Protein AF-A0A0G0IT71-F1 (afdb_monomer_lite)

Radius of gyration: 14.18 Å; chains: 1; bounding box: 34×30×41 Å

Foldseek 3Di:
DVVLLCVLLVLDDPVLNVCCVVAEDEDEDDPPDPDDDDDPVNNPNHYYHYDYPVLVVDDSVSNNLVSQLSSQCVVVVPDDCPPDPDDPVSVVVSSVSSNVRSVVSVD

Structure (mmCIF, N/CA/C/O backbone):
data_AF-A0A0G0IT71-F1
#
_entry.id   AF-A0A0G0IT71-F1
#
loop_
_atom_site.group_PDB
_atom_site.id
_atom_site.type_symbol
_atom_site.label_atom_id
_atom_site.label_alt_id
_atom_site.label_comp_id
_atom_site.label_asym_id
_atom_site.label_entity_id
_atom_site.label_seq_id
_atom_site.pdbx_PDB_ins_code
_atom_site.Cartn_x
_atom_site.Cartn_y
_atom_site.Cartn_z
_atom_site.occupancy
_atom_site.B_iso_or_equiv
_atom_site.auth_seq_id
_atom_site.auth_comp_id
_atom_site.auth_asym_id
_atom_site.auth_atom_id
_atom_site.pdbx_PDB_model_num
ATOM 1 N N . MET A 1 1 ? 7.903 1.445 -11.916 1.00 87.75 1 MET A N 1
ATOM 2 C CA . MET A 1 1 ? 7.012 1.274 -10.741 1.00 87.75 1 MET A CA 1
ATOM 3 C C . MET A 1 1 ? 6.133 0.011 -10.753 1.00 87.75 1 MET A C 1
ATOM 5 O O . MET A 1 1 ? 6.258 -0.795 -9.841 1.00 87.75 1 MET A O 1
ATOM 9 N N . LYS A 1 2 ? 5.270 -0.220 -11.763 1.00 89.38 2 LYS A N 1
ATOM 10 C CA . LYS A 1 2 ? 4.292 -1.344 -11.793 1.00 89.38 2 LYS A CA 1
ATOM 11 C C . LYS A 1 2 ? 4.852 -2.716 -11.381 1.00 89.38 2 LYS A C 1
ATOM 13 O O . LYS A 1 2 ? 4.210 -3.431 -10.620 1.00 89.38 2 LYS A O 1
ATOM 18 N N . LYS A 1 3 ? 6.042 -3.076 -11.875 1.00 91.50 3 LYS A N 1
ATOM 19 C CA . LYS A 1 3 ? 6.720 -4.339 -11.541 1.00 91.50 3 LYS A CA 1
ATOM 20 C C . LYS A 1 3 ? 6.916 -4.509 -10.027 1.00 91.50 3 LYS A C 1
ATOM 22 O O . LYS A 1 3 ? 6.553 -5.551 -9.501 1.00 91.50 3 LYS A O 1
ATOM 27 N N . HIS A 1 4 ? 7.403 -3.481 -9.333 1.00 93.38 4 HIS A N 1
ATOM 28 C CA . HIS A 1 4 ? 7.661 -3.541 -7.892 1.00 93.38 4 HIS A CA 1
ATOM 29 C C . HIS A 1 4 ? 6.379 -3.704 -7.074 1.00 93.38 4 HIS A C 1
ATOM 31 O O . HIS A 1 4 ? 6.351 -4.491 -6.135 1.00 93.38 4 HIS A O 1
ATOM 37 N N . VAL A 1 5 ? 5.291 -3.035 -7.474 1.00 93.81 5 VAL A N 1
ATOM 38 C CA . VAL A 1 5 ? 3.979 -3.210 -6.827 1.00 93.81 5 VAL A CA 1
ATOM 39 C C . VAL A 1 5 ? 3.504 -4.658 -6.945 1.00 93.81 5 VAL A C 1
ATOM 41 O O . VAL A 1 5 ? 3.061 -5.246 -5.961 1.00 93.81 5 VAL A O 1
ATOM 44 N N . LEU A 1 6 ? 3.631 -5.261 -8.131 1.00 94.38 6 LEU A N 1
ATOM 45 C CA . LEU A 1 6 ? 3.249 -6.658 -8.343 1.00 94.38 6 LEU A CA 1
ATOM 46 C C . LEU A 1 6 ? 4.143 -7.631 -7.563 1.00 94.38 6 LEU A C 1
ATOM 48 O O . LEU A 1 6 ? 3.628 -8.589 -6.995 1.00 94.38 6 LEU A O 1
ATOM 52 N N . GLU A 1 7 ? 5.452 -7.380 -7.495 1.00 94.75 7 GLU A N 1
ATOM 53 C CA . GLU A 1 7 ? 6.390 -8.186 -6.699 1.00 94.75 7 GLU A CA 1
ATOM 54 C C . GLU A 1 7 ? 6.035 -8.168 -5.209 1.00 94.75 7 GLU A C 1
ATOM 56 O O . GLU A 1 7 ? 6.023 -9.223 -4.572 1.00 94.75 7 GLU A O 1
ATOM 61 N N . VAL A 1 8 ? 5.699 -6.996 -4.662 1.00 96.88 8 VAL A N 1
ATOM 62 C CA . VAL A 1 8 ? 5.278 -6.858 -3.261 1.00 96.88 8 VAL A CA 1
ATOM 63 C C . VAL A 1 8 ? 3.964 -7.591 -3.014 1.00 96.88 8 VAL A C 1
ATOM 65 O O . VAL A 1 8 ? 3.888 -8.427 -2.117 1.00 96.88 8 VAL A O 1
ATOM 68 N N . LEU A 1 9 ? 2.945 -7.346 -3.844 1.00 96.19 9 LEU A N 1
ATOM 69 C CA . LEU A 1 9 ? 1.642 -7.994 -3.690 1.00 96.19 9 LEU A CA 1
ATOM 70 C C . LEU A 1 9 ? 1.724 -9.514 -3.841 1.00 96.19 9 LEU A C 1
ATOM 72 O O . LEU A 1 9 ? 1.004 -10.220 -3.146 1.00 96.19 9 LEU A O 1
ATOM 76 N N . SER A 1 10 ? 2.610 -10.031 -4.696 1.00 95.81 10 SER A N 1
ATOM 77 C CA . SER A 1 10 ? 2.759 -11.477 -4.907 1.00 95.81 10 SER A CA 1
ATOM 78 C C . SER A 1 10 ? 3.255 -12.247 -3.676 1.00 95.81 10 SER A C 1
ATOM 80 O O . SER A 1 10 ? 3.100 -13.464 -3.624 1.00 95.81 10 SER A O 1
ATOM 82 N N . GLN A 1 11 ? 3.838 -11.551 -2.694 1.00 95.81 11 GLN A N 1
ATOM 83 C CA . GLN A 1 11 ? 4.318 -12.135 -1.437 1.00 95.81 11 GLN A CA 1
ATOM 84 C C . GLN A 1 11 ? 3.294 -12.036 -0.299 1.00 95.81 11 GLN A C 1
ATOM 86 O O . GLN A 1 11 ? 3.481 -12.651 0.749 1.00 95.81 11 GLN A O 1
ATOM 91 N N . MET A 1 12 ? 2.222 -11.267 -0.494 1.00 96.31 12 MET A N 1
ATOM 92 C CA . MET A 1 12 ? 1.171 -11.075 0.500 1.00 96.31 12 MET A CA 1
ATOM 93 C C . MET A 1 12 ? 0.094 -12.158 0.388 1.00 96.31 12 MET A C 1
ATOM 95 O O . MET A 1 12 ? -0.046 -12.827 -0.636 1.00 96.31 12 MET A O 1
ATOM 99 N N . ASP A 1 13 ? -0.692 -12.340 1.449 1.00 96.56 13 ASP A N 1
ATOM 100 C CA . ASP A 1 13 ? -1.801 -13.292 1.422 1.00 96.56 13 ASP A CA 1
ATOM 101 C C . ASP A 1 13 ? -2.977 -12.815 0.544 1.00 96.56 13 ASP A C 1
ATOM 103 O O . ASP A 1 13 ? -3.135 -11.635 0.215 1.00 96.56 13 ASP A O 1
ATOM 107 N N . GLU A 1 14 ? -3.851 -13.755 0.173 1.00 96.19 14 GLU A N 1
ATOM 108 C CA . GLU A 1 14 ? -5.008 -13.483 -0.688 1.00 96.19 14 GLU A CA 1
ATOM 109 C C . GLU A 1 14 ? -5.951 -12.423 -0.098 1.00 96.19 14 GLU A C 1
ATOM 111 O O . GLU A 1 14 ? -6.586 -11.668 -0.837 1.00 96.19 14 GLU A O 1
ATOM 116 N N . LYS A 1 15 ? -6.037 -12.327 1.235 1.00 95.56 15 LYS A N 1
ATOM 117 C CA . LYS A 1 15 ? -6.910 -11.352 1.896 1.00 95.56 15 LYS A CA 1
ATOM 118 C C . LYS A 1 15 ? -6.400 -9.937 1.664 1.00 95.56 15 LYS A C 1
ATOM 120 O O . LYS A 1 15 ? -7.193 -9.072 1.288 1.00 95.56 15 LYS A O 1
ATOM 125 N N . VAL A 1 16 ? -5.098 -9.714 1.840 1.00 95.75 16 VAL A N 1
ATOM 126 C CA . VAL A 1 16 ? -4.453 -8.429 1.561 1.00 95.75 16 VAL A CA 1
ATOM 127 C C . VAL A 1 16 ? -4.554 -8.107 0.073 1.00 95.75 16 VAL A C 1
ATOM 129 O O . VAL A 1 16 ? -5.024 -7.025 -0.275 1.00 95.75 16 VAL A O 1
ATOM 132 N N . ILE A 1 17 ? -4.234 -9.054 -0.816 1.00 95.75 17 ILE A N 1
ATOM 133 C CA . ILE A 1 17 ? -4.336 -8.847 -2.271 1.00 95.75 17 ILE A CA 1
ATOM 134 C C . ILE A 1 17 ? -5.770 -8.468 -2.671 1.00 95.75 17 ILE A C 1
ATOM 136 O O . ILE A 1 17 ? -5.980 -7.471 -3.366 1.00 95.75 17 ILE A O 1
ATOM 140 N N . SER A 1 18 ? -6.779 -9.219 -2.215 1.00 95.62 18 SER A N 1
ATOM 141 C CA . SER A 1 18 ? -8.188 -8.931 -2.512 1.00 95.62 18 SER A CA 1
ATOM 142 C C . SER A 1 18 ? -8.618 -7.577 -1.952 1.00 95.62 18 SER A C 1
ATOM 144 O O . SER A 1 18 ? -9.480 -6.928 -2.543 1.00 95.62 18 SER A O 1
ATOM 146 N N . PHE A 1 19 ? -8.117 -7.172 -0.787 1.00 94.38 19 PHE A N 1
ATOM 147 C CA . PHE A 1 19 ? -8.456 -5.878 -0.211 1.00 94.38 19 PHE A CA 1
ATOM 148 C C . PHE A 1 19 ? -7.867 -4.745 -1.055 1.00 94.38 19 PHE A C 1
ATOM 150 O O . PHE A 1 19 ? -8.613 -3.892 -1.537 1.00 94.38 19 PHE A O 1
ATOM 157 N N . ILE A 1 20 ? -6.560 -4.795 -1.320 1.00 94.19 20 ILE A N 1
ATOM 158 C CA . ILE A 1 20 ? -5.835 -3.758 -2.059 1.00 94.19 20 ILE A CA 1
ATOM 159 C C . ILE A 1 20 ? -6.360 -3.620 -3.489 1.00 94.19 20 ILE A C 1
ATOM 161 O O . ILE A 1 20 ? -6.654 -2.515 -3.928 1.00 94.19 20 ILE A O 1
ATOM 165 N N . THR A 1 21 ? -6.594 -4.723 -4.198 1.00 91.62 21 THR A N 1
ATOM 166 C CA . THR A 1 21 ? -7.113 -4.677 -5.580 1.00 91.62 21 THR A CA 1
ATOM 167 C C . THR A 1 21 ? -8.533 -4.111 -5.698 1.00 91.62 21 THR A C 1
ATOM 169 O O . THR A 1 21 ? -8.904 -3.618 -6.759 1.00 91.62 21 THR A O 1
ATOM 172 N N . LYS A 1 22 ? -9.338 -4.154 -4.626 1.00 91.19 22 LYS A N 1
ATOM 173 C CA . LYS A 1 22 ? -10.705 -3.597 -4.601 1.00 91.19 22 LYS A CA 1
ATOM 174 C C . LYS A 1 22 ? -10.768 -2.149 -4.114 1.00 91.19 22 LYS A C 1
ATOM 176 O O . LYS A 1 22 ? -11.787 -1.486 -4.335 1.00 91.19 22 LYS A O 1
ATOM 181 N N . LYS A 1 23 ? -9.756 -1.713 -3.361 1.00 90.12 23 LYS A N 1
ATOM 182 C CA . LYS A 1 23 ? -9.809 -0.495 -2.546 1.00 90.12 23 LYS A CA 1
ATOM 183 C C . LYS A 1 23 ? -8.677 0.484 -2.792 1.00 90.12 23 LYS A C 1
ATOM 185 O O . LYS A 1 23 ? -8.776 1.591 -2.279 1.00 90.12 23 LYS A O 1
ATOM 190 N N . CYS A 1 24 ? -7.632 0.117 -3.524 1.00 91.06 24 CYS A N 1
ATOM 191 C CA . CYS A 1 24 ? -6.453 0.957 -3.681 1.00 91.06 24 CYS A CA 1
ATOM 192 C C .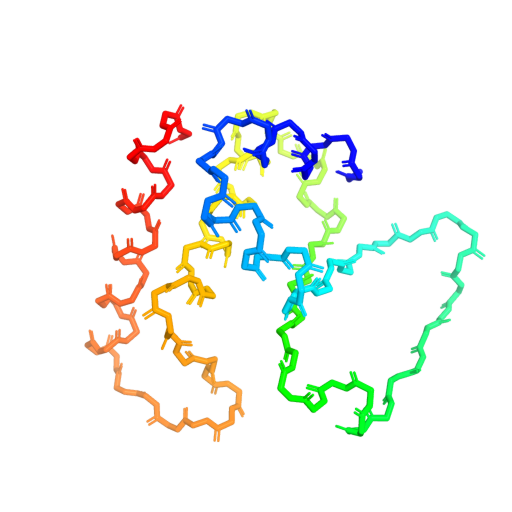 CYS A 1 24 ? -6.129 1.221 -5.142 1.00 91.06 24 CYS A C 1
ATOM 194 O O . CYS A 1 24 ? -6.105 0.317 -5.976 1.00 91.06 24 CYS A O 1
ATOM 196 N N . TRP A 1 25 ? -5.798 2.474 -5.411 1.00 90.00 25 TRP A N 1
ATOM 197 C CA . TRP A 1 25 ? -5.213 2.930 -6.656 1.00 90.00 25 TRP A CA 1
ATOM 198 C C . TRP A 1 25 ? -3.759 3.299 -6.374 1.00 90.00 25 TRP A C 1
ATOM 200 O O . TRP A 1 25 ? -3.476 4.049 -5.440 1.00 90.00 25 TRP A O 1
ATOM 210 N N . PHE A 1 26 ? -2.838 2.769 -7.176 1.00 89.25 26 PHE A N 1
ATOM 211 C CA . PHE A 1 26 ? -1.436 3.178 -7.147 1.00 89.25 26 PHE A CA 1
ATOM 212 C C . PHE A 1 26 ? -1.210 4.217 -8.234 1.00 89.25 26 PHE A C 1
ATOM 214 O O . PHE A 1 26 ? -1.453 3.948 -9.412 1.00 89.25 26 PHE A O 1
ATOM 221 N N . PHE A 1 27 ? -0.735 5.389 -7.834 1.00 87.94 27 PHE A N 1
ATOM 222 C CA . PHE A 1 27 ? -0.365 6.463 -8.736 1.00 87.94 27 PHE A CA 1
ATOM 223 C C . PHE A 1 27 ? 1.149 6.621 -8.733 1.00 87.94 27 PHE A C 1
ATOM 225 O O . PHE A 1 27 ? 1.755 6.749 -7.677 1.00 87.94 27 PHE A O 1
ATOM 232 N N . ALA A 1 28 ? 1.747 6.608 -9.914 1.00 85.62 28 ALA A N 1
ATOM 233 C CA . ALA A 1 28 ? 3.162 6.874 -10.138 1.00 85.62 28 ALA A CA 1
ATOM 234 C C . ALA A 1 28 ? 3.288 7.670 -11.437 1.00 85.62 28 ALA A C 1
ATOM 236 O O . ALA A 1 28 ? 2.315 7.699 -12.207 1.00 85.62 28 ALA A O 1
ATOM 237 N N . SER A 1 29 ? 4.439 8.293 -11.708 1.00 76.06 29 SER A N 1
ATOM 238 C CA . SER A 1 29 ? 4.600 8.916 -13.019 1.00 76.06 29 SER A CA 1
ATOM 239 C C . SER A 1 29 ? 4.476 7.855 -14.112 1.00 76.06 29 SER A C 1
ATOM 241 O O . SER A 1 29 ? 4.886 6.694 -13.971 1.00 76.06 29 SER A O 1
ATOM 243 N N . MET A 1 30 ? 3.784 8.235 -15.178 1.00 68.44 30 MET A N 1
ATOM 244 C CA . MET A 1 30 ? 3.641 7.421 -16.371 1.00 68.44 30 MET A CA 1
ATOM 245 C C . MET A 1 30 ? 4.309 8.184 -17.502 1.00 68.44 30 MET A C 1
ATOM 247 O O . MET A 1 30 ? 3.997 9.355 -17.703 1.00 68.44 30 MET A O 1
ATOM 251 N N . GLU A 1 31 ? 5.176 7.508 -18.253 1.00 62.88 31 GLU A N 1
ATOM 252 C CA . GLU A 1 31 ? 5.899 8.100 -19.388 1.00 62.88 31 GLU A CA 1
ATOM 253 C C . GLU A 1 31 ? 4.947 8.760 -20.407 1.00 62.88 31 GLU A C 1
ATOM 255 O O . GLU A 1 31 ? 5.282 9.788 -20.990 1.00 62.88 31 GLU A O 1
ATOM 260 N N . ASP A 1 32 ? 3.724 8.232 -20.548 1.00 58.56 32 ASP A N 1
ATOM 261 C CA . ASP A 1 32 ? 2.742 8.674 -21.545 1.00 58.56 32 ASP A CA 1
ATOM 262 C C . ASP A 1 32 ? 1.606 9.552 -20.988 1.00 58.56 32 ASP A C 1
ATOM 264 O O . ASP A 1 32 ? 0.708 9.951 -21.735 1.00 58.56 32 ASP A O 1
ATOM 268 N N . ALA A 1 33 ? 1.600 9.861 -19.687 1.00 64.25 33 ALA A N 1
ATOM 269 C CA . ALA A 1 33 ? 0.520 10.634 -19.079 1.00 64.25 33 ALA A CA 1
ATOM 270 C C . ALA A 1 33 ? 1.021 11.952 -18.492 1.00 64.25 33 ALA A C 1
ATOM 272 O O . ALA A 1 33 ? 1.735 11.993 -17.496 1.00 64.25 33 ALA A O 1
ATOM 273 N N . TRP A 1 34 ? 0.575 13.050 -19.097 1.00 66.50 34 TRP A N 1
ATOM 274 C CA . TRP A 1 34 ? 0.993 14.401 -18.729 1.00 66.50 34 TRP A CA 1
ATOM 275 C C . TRP A 1 34 ? 0.249 14.925 -17.493 1.00 66.50 34 TRP A C 1
ATOM 277 O O . TRP A 1 34 ? 0.774 15.757 -16.759 1.00 66.50 34 TRP A O 1
ATOM 287 N N . ALA A 1 35 ? -0.983 14.454 -17.268 1.00 72.81 35 ALA A N 1
ATOM 288 C CA . ALA A 1 35 ? -1.798 14.762 -16.098 1.00 72.81 35 ALA A CA 1
ATOM 289 C C . ALA A 1 35 ? -2.963 13.768 -15.964 1.00 72.81 35 ALA A C 1
ATOM 291 O O . ALA A 1 35 ? -3.460 13.240 -16.959 1.00 72.81 35 ALA A O 1
ATOM 292 N N . PHE A 1 36 ? -3.455 13.589 -14.737 1.00 74.25 36 PHE A N 1
ATOM 293 C CA . PHE A 1 36 ? -4.723 12.920 -14.442 1.00 74.25 36 PHE A CA 1
ATOM 294 C C . PHE A 1 36 ? -5.565 13.800 -13.520 1.00 74.25 36 PHE A C 1
ATOM 296 O O . PHE A 1 36 ? -5.038 14.566 -12.714 1.00 74.25 36 PHE A O 1
ATOM 303 N N . THR A 1 37 ? -6.885 13.697 -13.626 1.00 79.19 37 THR A N 1
ATOM 304 C CA . THR A 1 37 ? -7.819 14.360 -12.713 1.00 79.19 37 THR A CA 1
ATOM 305 C C . THR A 1 37 ? -8.757 13.315 -12.139 1.00 79.19 37 THR A C 1
ATOM 307 O O . THR A 1 37 ? -9.361 12.552 -12.888 1.00 79.19 37 THR A O 1
ATOM 310 N N . PHE A 1 38 ? -8.882 13.303 -10.815 1.00 80.00 38 PHE A N 1
ATOM 311 C CA . PHE A 1 38 ? -9.846 12.479 -10.096 1.00 80.00 38 PHE A CA 1
ATOM 312 C C . PHE A 1 38 ? -10.928 13.382 -9.519 1.00 80.00 38 PHE A C 1
ATOM 314 O O . PHE A 1 38 ? -10.637 14.424 -8.930 1.00 80.00 38 PHE A O 1
ATOM 321 N N . THR A 1 39 ? -12.183 12.981 -9.659 1.00 78.31 39 THR A N 1
ATOM 322 C CA . THR A 1 39 ? -13.274 13.580 -8.898 1.00 78.31 39 THR A CA 1
ATOM 323 C C . THR A 1 39 ? -13.346 12.939 -7.513 1.00 78.31 39 THR A C 1
ATOM 325 O O . THR A 1 39 ? -12.919 11.804 -7.301 1.00 78.31 39 THR A O 1
ATOM 328 N N . GLY A 1 40 ? -13.954 13.633 -6.547 1.00 74.56 40 GLY A N 1
ATOM 329 C CA . GLY A 1 40 ? -14.197 13.050 -5.221 1.00 74.56 40 GLY A CA 1
ATOM 330 C C . GLY A 1 40 ? -15.058 11.777 -5.258 1.00 74.56 40 GLY A C 1
ATOM 331 O O . GLY A 1 40 ? -14.957 10.949 -4.358 1.00 74.56 40 GLY A O 1
ATOM 332 N N . ASN A 1 41 ? -15.871 11.586 -6.305 1.00 80.19 41 ASN A N 1
ATOM 333 C CA . ASN A 1 41 ? -16.618 10.345 -6.509 1.00 80.19 41 ASN A CA 1
ATOM 334 C C . ASN A 1 41 ? -15.716 9.186 -6.946 1.00 80.19 41 ASN A C 1
ATOM 336 O O . ASN A 1 41 ? -15.944 8.068 -6.491 1.00 80.19 41 ASN A O 1
ATOM 340 N N . ASP A 1 42 ? -14.687 9.447 -7.758 1.00 77.81 42 ASP A N 1
ATOM 341 C CA . ASP A 1 42 ? -13.742 8.415 -8.211 1.00 77.81 42 ASP A CA 1
ATOM 342 C C . ASP A 1 42 ? -12.938 7.841 -7.037 1.00 77.81 42 ASP A C 1
ATOM 344 O O . ASP A 1 42 ? -12.654 6.646 -6.988 1.00 77.81 42 ASP A O 1
ATOM 348 N N . LEU A 1 43 ? -12.637 8.683 -6.043 1.00 78.94 43 LEU A N 1
ATOM 349 C CA . LEU A 1 43 ? -11.907 8.296 -4.833 1.00 78.94 43 LEU A CA 1
ATOM 350 C C . LEU A 1 43 ? -12.820 7.860 -3.676 1.00 78.94 43 LEU A C 1
ATOM 352 O O . LEU A 1 43 ? -12.340 7.506 -2.597 1.00 78.94 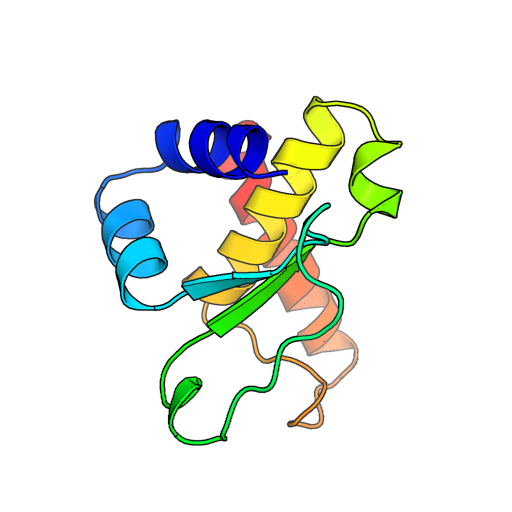43 LEU A O 1
ATOM 356 N N . LYS A 1 44 ? -14.147 7.871 -3.854 1.00 79.25 44 LYS A N 1
ATOM 357 C CA . LYS A 1 44 ? -15.083 7.571 -2.766 1.00 79.25 44 LYS A CA 1
ATOM 358 C C . LYS A 1 44 ? -14.920 6.121 -2.304 1.00 79.25 44 LYS A C 1
ATOM 360 O O . LYS A 1 44 ? -15.231 5.179 -3.030 1.00 79.25 44 LYS A O 1
ATOM 365 N N . ASN A 1 45 ? -14.508 5.943 -1.047 1.00 80.62 45 ASN A N 1
ATOM 366 C CA . ASN A 1 45 ? -14.180 4.645 -0.439 1.00 80.62 45 ASN A CA 1
ATOM 367 C C . ASN A 1 45 ? -12.996 3.915 -1.103 1.00 80.62 45 ASN A C 1
ATOM 369 O O . ASN A 1 45 ? -12.930 2.681 -1.020 1.00 80.62 45 ASN A O 1
ATOM 373 N N . GLN A 1 46 ? -12.118 4.663 -1.772 1.00 86.44 46 GLN A N 1
ATOM 374 C CA . GLN A 1 46 ? -10.857 4.196 -2.337 1.00 86.44 46 GLN A CA 1
ATOM 375 C C . GLN A 1 46 ? -9.694 4.887 -1.616 1.00 86.44 46 GLN A C 1
ATOM 377 O O . GLN A 1 46 ? -9.824 6.003 -1.116 1.00 86.44 46 GLN A O 1
ATOM 382 N N . HIS A 1 47 ? -8.552 4.219 -1.581 1.00 88.56 47 HIS A N 1
ATOM 383 C CA . HIS A 1 47 ? -7.281 4.748 -1.121 1.00 88.56 47 HIS A CA 1
ATOM 384 C C . HIS A 1 47 ? -6.405 5.040 -2.334 1.00 88.56 4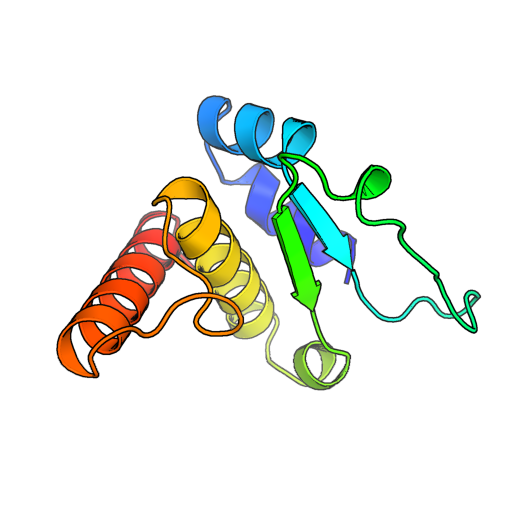7 HIS A C 1
ATOM 386 O O . HIS A 1 47 ? -6.379 4.267 -3.291 1.00 88.56 47 HIS A O 1
ATOM 392 N N . LEU A 1 48 ? -5.672 6.145 -2.282 1.00 88.69 48 LEU A N 1
ATOM 393 C CA . LEU A 1 48 ? -4.685 6.501 -3.290 1.00 88.69 48 LEU A CA 1
ATOM 394 C C . LEU A 1 48 ? -3.302 6.415 -2.649 1.00 88.69 48 LEU A C 1
ATOM 396 O O . LEU A 1 48 ? -3.035 7.138 -1.692 1.00 88.69 48 LEU A O 1
ATOM 400 N N . ILE A 1 49 ? -2.449 5.536 -3.169 1.00 90.62 49 ILE A N 1
ATOM 401 C CA . ILE A 1 49 ? -1.035 5.457 -2.793 1.00 90.62 49 ILE A CA 1
ATOM 402 C C . ILE A 1 49 ? -0.238 6.145 -3.896 1.00 90.62 49 ILE A C 1
ATOM 404 O O . ILE A 1 49 ? -0.246 5.693 -5.043 1.00 90.62 49 ILE A O 1
ATOM 408 N N . PHE A 1 50 ? 0.424 7.246 -3.550 1.00 89.62 50 PHE A N 1
ATOM 409 C CA . PHE A 1 50 ? 1.298 7.979 -4.458 1.00 89.62 50 PHE A CA 1
ATOM 410 C C . PHE A 1 50 ? 2.736 7.488 -4.290 1.00 89.62 50 PHE A C 1
ATOM 412 O O . PHE A 1 50 ? 3.305 7.587 -3.208 1.00 89.62 50 PHE A O 1
ATOM 419 N N . LEU A 1 51 ? 3.313 6.956 -5.362 1.00 91.00 51 LEU A N 1
ATOM 420 C CA . LEU A 1 51 ? 4.694 6.501 -5.426 1.00 91.00 51 LEU A CA 1
ATOM 421 C C . LEU A 1 51 ? 5.457 7.473 -6.320 1.00 91.00 51 LEU A C 1
ATOM 423 O O . LEU A 1 51 ? 5.202 7.533 -7.524 1.00 91.00 51 LEU A O 1
ATOM 427 N N . SER A 1 52 ? 6.348 8.255 -5.719 1.00 88.50 52 SER A N 1
ATOM 428 C CA . SER A 1 52 ? 7.104 9.276 -6.436 1.00 88.50 52 SER A CA 1
ATOM 429 C C . SER A 1 52 ? 8.208 8.668 -7.306 1.00 88.50 52 SER A C 1
ATOM 431 O O . SER A 1 52 ? 8.591 7.507 -7.130 1.00 88.50 52 SER A O 1
ATOM 433 N N . ASP A 1 53 ? 8.719 9.448 -8.256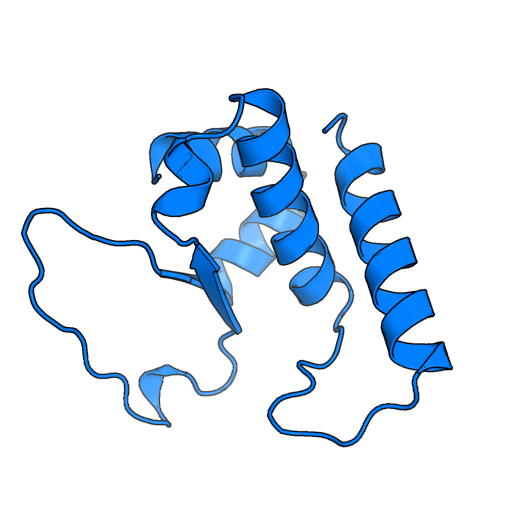 1.00 86.25 53 ASP A N 1
ATOM 434 C CA . ASP A 1 53 ? 9.786 8.988 -9.148 1.00 86.25 53 ASP A CA 1
ATOM 435 C C . ASP A 1 53 ? 11.133 8.904 -8.441 1.00 86.25 53 ASP A C 1
ATOM 437 O O . ASP A 1 53 ? 11.925 8.030 -8.782 1.00 86.25 53 ASP A O 1
ATOM 441 N N . GLU A 1 54 ? 11.363 9.724 -7.409 1.00 88.69 54 GLU A N 1
ATOM 442 C CA . GLU A 1 54 ? 12.571 9.634 -6.582 1.00 88.69 54 GLU A CA 1
ATOM 443 C C . GLU A 1 54 ? 12.701 8.251 -5.933 1.00 88.69 54 GLU A C 1
ATOM 445 O O . GLU A 1 54 ? 13.808 7.766 -5.721 1.00 88.69 54 GLU 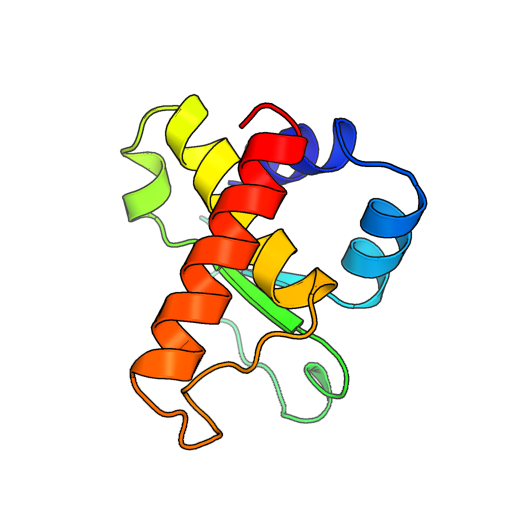A O 1
ATOM 450 N N . LEU A 1 55 ? 11.582 7.554 -5.694 1.00 90.75 55 LEU A N 1
ATOM 451 C CA . LEU A 1 55 ? 11.617 6.183 -5.194 1.00 90.75 55 LEU A CA 1
ATOM 452 C C . LEU A 1 55 ? 12.363 5.240 -6.154 1.00 90.75 55 LEU A C 1
ATOM 454 O O . LEU A 1 55 ? 12.946 4.264 -5.704 1.00 90.75 55 LEU A O 1
ATOM 458 N N . LEU A 1 56 ? 12.380 5.504 -7.465 1.00 88.88 56 LEU A N 1
ATOM 459 C CA . LEU A 1 56 ? 13.107 4.676 -8.437 1.00 88.88 56 LEU A CA 1
ATOM 460 C C . LEU A 1 56 ? 14.632 4.835 -8.358 1.00 88.88 56 LEU A C 1
ATOM 462 O O . LEU A 1 56 ? 15.342 4.015 -8.941 1.00 88.88 56 LEU A O 1
ATOM 466 N N . GLU A 1 57 ? 15.131 5.857 -7.661 1.00 92.00 57 GLU A N 1
ATOM 467 C CA . GLU A 1 57 ? 16.564 6.062 -7.417 1.00 92.00 57 GLU A CA 1
ATOM 468 C C . GLU A 1 57 ? 17.086 5.202 -6.253 1.00 92.00 57 GLU A C 1
ATOM 470 O O . GLU A 1 57 ? 18.296 5.031 -6.090 1.00 92.00 57 GLU A O 1
ATOM 475 N N . GLU A 1 58 ? 16.177 4.625 -5.465 1.00 95.38 58 GLU A N 1
ATOM 476 C CA . GLU A 1 58 ? 16.489 3.787 -4.312 1.00 95.38 58 GLU A CA 1
ATOM 477 C C . GLU A 1 58 ? 16.811 2.332 -4.693 1.00 95.38 58 GLU A C 1
ATOM 479 O O . GLU A 1 58 ? 16.573 1.856 -5.809 1.00 95.38 58 GLU A O 1
ATOM 484 N N . SER A 1 59 ? 17.345 1.573 -3.730 1.00 96.00 59 SER A N 1
ATOM 485 C CA . SER A 1 59 ? 17.589 0.141 -3.927 1.00 96.00 59 SER A CA 1
ATOM 486 C C . SER A 1 59 ? 16.277 -0.632 -4.141 1.00 96.00 59 SER A C 1
ATOM 488 O O . SER A 1 59 ? 15.242 -0.275 -3.571 1.00 96.00 59 SER A O 1
ATOM 490 N N . PRO A 1 60 ? 16.281 -1.746 -4.899 1.00 94.50 60 PRO A N 1
ATOM 491 C CA . PRO A 1 60 ? 15.087 -2.572 -5.074 1.00 94.50 60 PRO A CA 1
ATOM 492 C C . PRO A 1 60 ? 14.451 -3.020 -3.751 1.00 94.50 60 PRO A C 1
ATOM 494 O O . PRO A 1 60 ? 13.231 -3.135 -3.662 1.00 94.50 60 PRO A O 1
ATOM 497 N N . GLU A 1 61 ? 15.265 -3.276 -2.726 1.00 95.31 61 GLU A N 1
ATOM 498 C CA . GLU A 1 61 ? 14.822 -3.604 -1.371 1.00 95.31 61 GLU A CA 1
ATOM 499 C C . GLU A 1 61 ? 14.038 -2.443 -0.761 1.00 95.31 61 GLU A C 1
ATOM 501 O O . GLU A 1 61 ? 12.910 -2.642 -0.316 1.00 95.31 61 GLU A O 1
ATOM 506 N N . GLN A 1 62 ? 14.593 -1.232 -0.820 1.00 96.69 62 GLN A N 1
ATOM 507 C CA . GLN A 1 62 ? 13.958 -0.033 -0.288 1.00 96.69 62 GLN A CA 1
ATOM 508 C C . GLN A 1 62 ? 12.663 0.305 -1.038 1.00 96.69 62 GLN A C 1
ATOM 510 O O . GLN A 1 62 ? 11.664 0.640 -0.407 1.00 96.69 62 GLN A O 1
ATOM 515 N N . ILE A 1 63 ? 12.628 0.133 -2.364 1.00 95.69 63 ILE A N 1
ATOM 516 C CA . ILE A 1 63 ? 11.408 0.317 -3.165 1.00 95.69 63 ILE A CA 1
ATOM 517 C C . ILE A 1 63 ? 10.301 -0.622 -2.682 1.00 95.69 63 ILE A C 1
ATOM 519 O O . ILE A 1 63 ? 9.168 -0.197 -2.442 1.00 95.69 63 ILE A O 1
ATOM 523 N N . ARG A 1 64 ? 10.617 -1.916 -2.537 1.00 96.81 64 ARG A N 1
ATOM 524 C CA . ARG A 1 64 ? 9.643 -2.920 -2.089 1.00 96.81 64 ARG A CA 1
ATOM 525 C C . ARG A 1 64 ? 9.192 -2.663 -0.650 1.00 96.81 64 ARG A C 1
ATOM 527 O O . ARG A 1 64 ? 7.996 -2.760 -0.381 1.00 96.81 64 ARG A O 1
ATOM 534 N N . TYR A 1 65 ? 10.117 -2.278 0.231 1.00 97.62 65 TYR A N 1
ATOM 535 C CA . TYR A 1 65 ? 9.823 -1.870 1.604 1.00 97.62 65 TYR A CA 1
ATOM 536 C C . TYR A 1 65 ? 8.839 -0.708 1.653 1.00 97.62 65 TYR A C 1
ATOM 538 O O . TYR A 1 65 ? 7.798 -0.821 2.295 1.00 97.62 65 TYR A O 1
ATOM 546 N N . THR A 1 66 ? 9.123 0.378 0.933 1.00 97.12 66 THR A N 1
ATOM 547 C CA . THR A 1 66 ? 8.266 1.565 0.913 1.00 97.12 66 THR A CA 1
ATOM 548 C C . THR A 1 66 ? 6.868 1.228 0.392 1.00 97.12 66 THR A C 1
ATOM 550 O O . THR A 1 66 ? 5.879 1.591 1.018 1.00 97.12 66 THR A O 1
ATOM 553 N N . ILE A 1 67 ? 6.748 0.448 -0.688 1.00 96.69 67 ILE A N 1
ATOM 554 C CA . ILE A 1 67 ? 5.432 0.010 -1.189 1.00 96.69 67 ILE A CA 1
ATOM 555 C C . ILE A 1 67 ? 4.683 -0.826 -0.136 1.00 96.69 67 ILE A C 1
ATOM 557 O O . ILE A 1 67 ? 3.484 -0.627 0.069 1.00 96.69 67 ILE A O 1
ATOM 561 N N . ALA A 1 68 ? 5.363 -1.758 0.540 1.00 97.56 68 ALA A N 1
ATOM 562 C CA . ALA A 1 68 ? 4.755 -2.584 1.583 1.00 97.56 68 ALA A CA 1
ATOM 563 C C . ALA A 1 68 ? 4.334 -1.761 2.813 1.00 97.56 68 ALA A C 1
ATOM 565 O O . ALA A 1 68 ? 3.290 -2.038 3.405 1.00 97.56 68 ALA A O 1
ATOM 566 N N . HIS A 1 69 ? 5.114 -0.741 3.168 1.00 97.50 69 HIS A N 1
ATOM 567 C CA . HIS A 1 69 ? 4.828 0.203 4.245 1.00 97.50 69 HIS A CA 1
ATOM 568 C C . HIS A 1 69 ? 3.544 0.999 3.957 1.00 97.50 69 HIS A C 1
ATOM 570 O O . HIS A 1 69 ? 2.627 1.000 4.780 1.00 97.50 69 HIS A O 1
ATOM 576 N N . GLU A 1 70 ? 3.402 1.560 2.751 1.00 96.12 70 GLU A N 1
ATOM 577 C CA . GLU A 1 70 ? 2.187 2.283 2.341 1.00 96.12 70 GLU A CA 1
ATOM 578 C C . GLU A 1 70 ? 0.945 1.381 2.290 1.00 96.12 70 GLU A C 1
ATOM 580 O O . GLU A 1 70 ? -0.145 1.760 2.728 1.00 96.12 70 GLU A O 1
ATOM 585 N N . ILE A 1 71 ? 1.099 0.138 1.818 1.00 96.06 71 ILE A N 1
ATOM 586 C CA . ILE A 1 71 ? 0.038 -0.877 1.919 1.00 96.06 71 ILE A CA 1
ATOM 587 C C . ILE A 1 71 ? -0.338 -1.109 3.388 1.00 96.06 71 ILE A C 1
ATOM 589 O O . ILE A 1 71 ? -1.524 -1.225 3.702 1.00 96.06 71 ILE A O 1
ATOM 593 N N . GLY A 1 72 ? 0.647 -1.137 4.287 1.00 96.06 72 GLY A N 1
ATOM 594 C CA . GLY A 1 72 ? 0.450 -1.256 5.728 1.00 96.06 72 GLY A CA 1
ATOM 595 C C . GLY A 1 72 ? -0.452 -0.161 6.289 1.00 96.06 72 GLY A C 1
ATOM 596 O O . GLY A 1 72 ? -1.414 -0.482 6.986 1.00 96.06 72 GLY A O 1
ATOM 597 N N . HIS A 1 73 ? -0.225 1.104 5.925 1.00 94.81 73 HIS A N 1
ATOM 598 C CA . HIS A 1 73 ? -1.111 2.204 6.325 1.00 94.81 73 HIS A CA 1
ATOM 599 C C . HIS A 1 73 ? -2.565 1.958 5.918 1.00 94.81 73 HIS A C 1
ATOM 601 O O . HIS A 1 73 ? -3.480 2.136 6.727 1.00 94.81 73 HIS A O 1
ATOM 607 N N . VAL A 1 74 ? -2.788 1.493 4.689 1.00 94.00 74 VAL A N 1
ATOM 608 C CA . VAL A 1 74 ? -4.139 1.240 4.177 1.00 94.00 74 VAL A CA 1
ATOM 609 C C . VAL A 1 74 ? -4.794 0.039 4.866 1.00 94.00 74 VAL A C 1
ATOM 611 O O . VAL A 1 74 ? -5.935 0.137 5.320 1.00 94.00 74 VAL A O 1
ATOM 614 N N . VAL A 1 75 ? -4.085 -1.085 4.992 1.00 94.94 75 VAL A N 1
ATOM 615 C CA . VAL A 1 75 ? -4.612 -2.314 5.614 1.00 94.94 75 VAL A CA 1
ATOM 616 C C . VAL A 1 75 ? -4.922 -2.109 7.096 1.00 94.94 75 VAL A C 1
ATOM 618 O O . VAL A 1 75 ? -5.923 -2.625 7.593 1.00 94.94 75 VAL A O 1
ATOM 621 N N . LEU A 1 76 ? -4.090 -1.344 7.804 1.00 94.69 76 LEU A N 1
ATOM 622 C CA . LEU A 1 76 ? -4.258 -1.065 9.230 1.00 94.69 76 LEU A CA 1
ATOM 623 C C . LEU A 1 76 ? -5.262 0.065 9.513 1.00 94.69 76 LEU A C 1
ATOM 625 O O . LEU A 1 76 ? -5.541 0.361 10.676 1.00 94.69 76 LEU A O 1
ATOM 629 N N . GLY A 1 77 ? -5.831 0.688 8.475 1.00 91.56 77 GLY A N 1
ATOM 630 C CA . GLY A 1 77 ? -6.798 1.775 8.624 1.00 91.56 77 GLY A CA 1
ATOM 631 C C . GLY A 1 77 ? -6.185 3.028 9.251 1.00 91.56 77 GLY A C 1
ATOM 632 O O . GLY A 1 77 ? -6.858 3.743 10.000 1.00 91.56 77 GLY A O 1
ATOM 633 N N . HIS A 1 78 ? -4.902 3.276 8.982 1.00 91.56 78 HIS A N 1
ATOM 634 C CA . HIS A 1 78 ? -4.234 4.501 9.394 1.00 91.56 78 HIS A CA 1
ATOM 635 C C . HIS A 1 78 ? -4.872 5.702 8.695 1.00 91.56 78 HIS A C 1
ATOM 637 O O . HIS A 1 78 ? -5.402 5.614 7.586 1.00 91.56 78 HIS A O 1
ATOM 643 N N . ARG A 1 79 ? -4.869 6.837 9.390 1.00 79.56 79 ARG A N 1
ATOM 644 C CA . ARG A 1 79 ? -5.472 8.069 8.887 1.00 79.56 79 ARG A CA 1
ATOM 645 C C . ARG A 1 79 ? -4.391 8.853 8.166 1.00 79.56 79 ARG A C 1
ATOM 647 O O . ARG A 1 79 ? -3.289 8.986 8.688 1.00 79.56 79 ARG A O 1
ATOM 654 N N . ASN A 1 80 ? -4.727 9.391 7.000 1.00 67.69 80 ASN A N 1
ATOM 655 C CA . ASN A 1 80 ? -3.852 10.335 6.325 1.00 67.69 80 ASN A CA 1
ATOM 656 C C . ASN A 1 80 ? -4.035 11.706 6.979 1.00 67.69 80 ASN A C 1
ATOM 658 O O . ASN A 1 80 ? -5.140 12.253 7.021 1.00 67.69 80 ASN A O 1
ATOM 662 N N . SER A 1 81 ? -2.931 12.285 7.432 1.00 58.25 81 SER A N 1
ATOM 663 C CA . SER A 1 81 ? -2.854 13.561 8.154 1.00 58.25 81 SER A CA 1
ATOM 664 C C . SER A 1 81 ? -3.286 14.788 7.334 1.00 58.25 81 SER A C 1
ATOM 666 O O . SER A 1 81 ? -3.318 15.903 7.849 1.00 58.25 81 SER A O 1
ATOM 668 N N . VAL A 1 82 ? -3.659 14.592 6.066 1.00 57.09 82 VAL A N 1
ATOM 669 C CA . VAL A 1 82 ? -4.151 15.636 5.157 1.00 57.09 82 VAL A CA 1
ATOM 670 C C . VAL A 1 82 ? -5.563 16.108 5.524 1.00 57.09 82 VAL A C 1
ATOM 672 O O . VAL A 1 82 ? -5.876 17.281 5.340 1.00 57.09 82 VAL A O 1
ATOM 675 N N . LEU A 1 83 ? -6.423 15.219 6.034 1.00 55.66 83 LEU A N 1
ATOM 676 C CA . LEU A 1 83 ? -7.843 15.526 6.276 1.00 55.66 83 LEU A CA 1
ATOM 677 C C . LEU A 1 83 ? -8.234 15.528 7.757 1.00 55.66 83 LEU A C 1
ATOM 679 O O . LEU A 1 83 ? -9.303 16.028 8.103 1.00 55.66 83 LEU A O 1
ATOM 683 N N . GLU A 1 84 ? -7.381 15.001 8.635 1.00 64.69 84 GLU A N 1
ATOM 684 C CA . GLU A 1 84 ? -7.669 14.882 10.062 1.00 64.69 84 GLU A CA 1
ATOM 685 C C . GLU A 1 84 ? -6.465 15.311 10.907 1.00 64.69 84 GLU A C 1
ATOM 687 O O . GLU A 1 84 ? -5.332 14.896 10.664 1.00 64.69 84 GLU A O 1
ATOM 692 N N . MET A 1 85 ? -6.702 16.131 11.938 1.00 75.81 85 MET A N 1
ATOM 693 C CA . MET A 1 85 ? -5.654 16.487 12.898 1.00 75.81 85 MET A CA 1
ATOM 694 C C . MET A 1 85 ? -5.297 15.270 13.755 1.00 75.81 85 MET A C 1
ATOM 696 O O . MET A 1 85 ? -6.089 14.840 14.591 1.00 75.81 85 MET A O 1
ATOM 700 N N . GLN A 1 86 ? -4.081 14.759 13.581 1.00 83.12 86 GLN A N 1
ATOM 701 C CA . GLN A 1 86 ? -3.509 13.695 14.404 1.00 83.12 86 GLN A CA 1
ATOM 702 C C . GLN A 1 86 ? -2.444 14.253 15.347 1.00 83.12 86 GLN A C 1
ATOM 704 O O . GLN A 1 86 ? -1.690 15.171 15.016 1.00 83.12 86 GLN A O 1
ATOM 709 N N . THR A 1 87 ? -2.343 13.677 16.540 1.00 87.19 87 THR A N 1
ATOM 710 C CA . THR A 1 87 ? -1.266 14.009 17.472 1.00 87.19 87 THR A CA 1
ATOM 711 C C . THR A 1 87 ? 0.061 13.407 17.007 1.00 87.19 87 THR A C 1
ATOM 713 O O . THR A 1 87 ? 0.110 12.347 16.382 1.00 87.19 87 THR A O 1
ATOM 716 N N . LYS A 1 88 ? 1.185 14.017 17.410 1.00 88.00 88 LYS A N 1
ATOM 717 C CA . LYS A 1 88 ? 2.533 13.467 17.149 1.00 88.00 88 LYS A CA 1
ATOM 718 C C . LYS A 1 88 ? 2.699 12.023 17.644 1.00 88.00 88 LYS A C 1
ATOM 720 O O . LYS A 1 88 ? 3.452 11.253 17.057 1.00 88.00 88 LYS A O 1
ATOM 725 N N . LYS A 1 89 ? 2.016 11.660 18.737 1.00 91.31 89 LYS A N 1
ATOM 726 C CA . LYS A 1 89 ? 2.059 10.310 19.312 1.00 91.31 89 LYS A CA 1
ATOM 727 C C . LYS A 1 89 ? 1.333 9.297 18.425 1.00 91.31 89 LYS A C 1
ATOM 729 O O . LYS A 1 89 ? 1.827 8.185 18.275 1.00 91.31 89 LYS A O 1
ATOM 734 N N . GLU A 1 90 ? 0.190 9.673 17.858 1.00 90.50 90 GLU A N 1
ATOM 735 C CA . GLU A 1 90 ? -0.572 8.817 16.942 1.00 90.50 90 GLU A CA 1
ATOM 736 C C . GLU A 1 90 ? 0.171 8.606 15.633 1.00 90.50 90 GLU A C 1
ATOM 738 O O . GLU A 1 90 ? 0.304 7.460 15.223 1.00 90.50 90 GLU A O 1
ATOM 743 N N . ILE A 1 91 ? 0.724 9.674 15.047 1.00 90.62 91 ILE A N 1
ATOM 744 C CA . ILE A 1 91 ? 1.550 9.577 13.835 1.00 90.62 91 ILE A CA 1
ATOM 745 C C . ILE A 1 91 ? 2.694 8.596 14.085 1.00 90.62 91 ILE A C 1
ATOM 747 O O . ILE A 1 91 ? 2.786 7.575 13.421 1.00 90.62 91 ILE A O 1
ATOM 751 N N . LYS A 1 92 ? 3.492 8.817 15.139 1.00 93.06 92 LYS A N 1
ATOM 752 C CA . LYS A 1 92 ? 4.614 7.927 15.471 1.00 93.06 92 LYS A CA 1
ATOM 753 C C . LYS A 1 92 ? 4.189 6.464 15.647 1.00 93.06 92 LYS A C 1
ATOM 755 O O . LYS A 1 92 ? 4.937 5.563 15.285 1.00 93.06 92 LYS A O 1
ATOM 760 N N . LYS A 1 93 ? 3.017 6.226 16.243 1.00 95.00 93 LYS A N 1
ATOM 761 C CA . LYS A 1 93 ? 2.482 4.874 16.412 1.00 95.00 93 LYS A CA 1
ATOM 762 C C . LYS A 1 93 ? 2.140 4.246 15.056 1.00 95.00 93 LYS A C 1
ATOM 764 O O . LYS A 1 93 ? 2.528 3.106 14.835 1.00 95.00 93 LYS A O 1
ATOM 769 N N . GLN A 1 94 ? 1.468 4.986 14.176 1.00 94.94 94 GLN A N 1
ATOM 770 C CA . GLN A 1 94 ? 1.080 4.512 12.847 1.00 94.94 94 GLN A CA 1
ATOM 771 C C . GLN A 1 94 ? 2.300 4.190 11.976 1.00 94.94 94 GLN A C 1
ATOM 773 O O . GLN A 1 94 ? 2.345 3.106 11.405 1.00 94.94 94 GLN A O 1
ATOM 778 N N . GLU A 1 95 ? 3.324 5.048 11.967 1.00 95.38 95 GLU A N 1
ATOM 779 C CA . GLU A 1 95 ? 4.591 4.780 11.260 1.00 95.38 95 GLU A CA 1
ATOM 780 C C . GLU A 1 95 ? 5.248 3.480 11.755 1.00 95.38 95 GLU A C 1
ATOM 782 O O . GLU A 1 95 ? 5.613 2.605 10.975 1.00 95.38 95 GLU A O 1
ATOM 787 N N . MET A 1 96 ? 5.329 3.295 13.080 1.00 97.31 96 MET A N 1
ATOM 788 C CA . MET A 1 96 ? 5.885 2.072 13.671 1.00 97.31 96 MET A CA 1
ATOM 789 C C . MET A 1 96 ? 5.075 0.816 13.319 1.00 97.31 96 MET A C 1
ATOM 791 O O . MET A 1 96 ? 5.635 -0.274 13.186 1.00 97.31 96 MET A O 1
ATOM 795 N N . GLU A 1 97 ? 3.750 0.933 13.249 1.00 97.94 97 GLU A N 1
ATOM 796 C CA . GLU A 1 97 ? 2.861 -0.172 12.895 1.00 97.94 97 GLU A CA 1
ATOM 797 C C . GLU A 1 97 ? 2.986 -0.530 11.406 1.00 97.94 97 GLU A C 1
ATOM 799 O O . GLU A 1 97 ? 3.041 -1.718 11.083 1.00 97.94 97 GLU A O 1
ATOM 804 N N . ALA A 1 98 ? 3.127 0.464 10.525 1.00 97.12 98 ALA A N 1
ATOM 805 C CA . ALA A 1 98 ? 3.381 0.269 9.099 1.00 97.12 98 ALA A CA 1
ATOM 806 C C . ALA A 1 98 ? 4.767 -0.348 8.834 1.00 97.12 98 ALA A C 1
ATOM 808 O O . ALA A 1 98 ? 4.870 -1.333 8.101 1.00 97.12 98 ALA A O 1
ATOM 809 N N . ASP A 1 99 ? 5.813 0.116 9.526 1.00 98.12 99 ASP A N 1
ATOM 810 C CA . ASP A 1 99 ? 7.144 -0.509 9.502 1.00 98.12 99 ASP A CA 1
ATOM 811 C C . ASP A 1 99 ? 7.082 -1.983 9.914 1.00 98.12 99 ASP A C 1
ATOM 813 O O . ASP A 1 99 ? 7.666 -2.863 9.276 1.00 98.12 99 ASP A O 1
ATOM 817 N N . LYS A 1 100 ? 6.360 -2.276 11.003 1.00 98.19 100 LYS A N 1
ATOM 818 C CA . LYS A 1 100 ? 6.199 -3.646 11.494 1.00 98.19 100 LYS A CA 1
ATOM 819 C C . LYS A 1 100 ? 5.424 -4.509 10.500 1.00 98.19 100 LYS A C 1
ATOM 821 O O . LYS A 1 100 ? 5.746 -5.687 10.360 1.00 98.19 100 LYS A O 1
ATOM 826 N N . PHE A 1 101 ? 4.419 -3.942 9.837 1.00 97.88 101 PHE A N 1
ATOM 827 C CA . PHE A 1 101 ? 3.672 -4.623 8.789 1.00 97.88 101 PHE A CA 1
ATOM 828 C C . PHE A 1 101 ? 4.591 -5.008 7.626 1.00 97.88 101 PHE A C 1
ATOM 830 O O . PHE A 1 101 ? 4.650 -6.188 7.290 1.00 97.88 101 PHE A O 1
ATOM 837 N N . ALA A 1 102 ? 5.360 -4.062 7.076 1.00 97.31 102 ALA A N 1
ATOM 838 C CA . ALA A 1 102 ? 6.279 -4.313 5.963 1.00 97.31 102 ALA A CA 1
ATOM 839 C C . ALA A 1 102 ? 7.309 -5.405 6.301 1.00 97.31 102 ALA A C 1
ATOM 841 O O . ALA A 1 102 ? 7.425 -6.401 5.583 1.00 97.31 102 ALA A O 1
ATOM 842 N N . ARG A 1 103 ? 7.957 -5.292 7.468 1.00 97.12 103 ARG A N 1
ATOM 843 C CA . ARG A 1 103 ? 8.931 -6.288 7.951 1.00 97.12 103 ARG A CA 1
ATOM 844 C C . ARG A 1 103 ? 8.318 -7.663 8.187 1.00 97.12 103 ARG A C 1
ATOM 846 O O . ARG A 1 103 ? 8.995 -8.674 8.026 1.00 97.12 103 ARG A O 1
ATOM 853 N N . GLY A 1 104 ? 7.039 -7.718 8.564 1.00 96.62 104 GLY A N 1
ATOM 854 C CA . GLY A 1 104 ? 6.293 -8.967 8.727 1.00 96.62 104 GLY A CA 1
ATOM 855 C C . GLY A 1 104 ? 6.191 -9.789 7.438 1.00 96.62 104 GLY A C 1
ATOM 856 O O . GLY A 1 104 ? 6.047 -11.006 7.514 1.00 96.62 104 GLY A O 1
ATOM 857 N N . TRP A 1 105 ? 6.328 -9.140 6.279 1.00 94.44 105 TRP A N 1
ATOM 858 C CA . TRP A 1 105 ? 6.344 -9.766 4.955 1.00 94.44 105 TRP A CA 1
ATOM 859 C C . TRP A 1 105 ? 7.756 -9.974 4.389 1.00 94.44 105 TRP A C 1
ATOM 861 O O . TRP A 1 105 ? 7.891 -10.456 3.269 1.00 94.44 105 TRP A O 1
ATOM 871 N N . GLY A 1 106 ? 8.807 -9.655 5.153 1.00 93.25 106 GLY A N 1
ATOM 872 C CA . GLY A 1 106 ? 10.198 -9.845 4.733 1.00 93.25 106 GLY A CA 1
ATOM 873 C C . GLY A 1 106 ? 10.782 -8.710 3.888 1.00 93.25 106 GLY A C 1
ATOM 874 O O . GLY A 1 106 ? 11.789 -8.936 3.217 1.00 93.25 106 GLY A O 1
ATOM 875 N N . PHE A 1 107 ? 10.171 -7.522 3.925 1.00 92.31 107 PHE A N 1
ATOM 876 C CA . PHE A 1 107 ? 10.717 -6.306 3.318 1.00 92.31 107 PHE A CA 1
ATOM 877 C C . PHE A 1 107 ? 11.512 -5.465 4.317 1.00 92.31 107 PHE A C 1
ATOM 879 O O . PHE A 1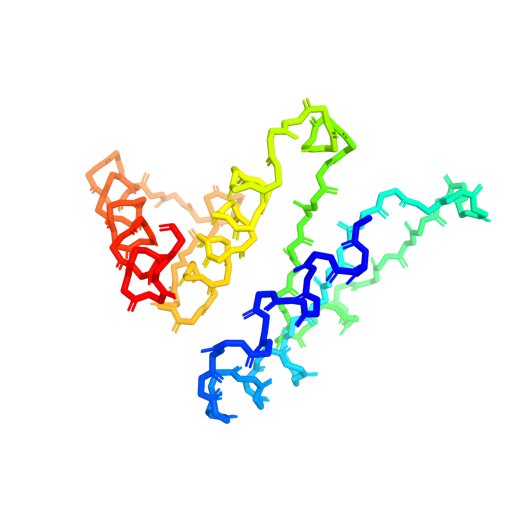 107 ? 11.146 -5.440 5.518 1.00 92.31 107 PHE A O 1
#

Secondary structure (DSSP, 8-state):
-HHHHHHHHTTS-HHHHHHHHHHEEEE---TT-S-----TTTTTT-EEEE--GGGGGS-HHHHHHHHHHHHHHHHTTPPPTTTS---HHHHHHHHHHHHHHHHHTT-

Sequence (107 aa):
MKKHVLEVLSQMDEKVISFITKKCWFFASMEDAWAFTFTGNDLKNQHLIFLSDELLEESPEQIRYTIAHEIGHVVLGHRNSVLEMQTKKEIKKQEMEADKFARGWGF

pLDDT: mean 88.43, std 10.48, range [55.66, 98.19]